Protein AF-A0AAV7FEK0-F1 (afdb_monomer)

Secondary structure (DSSP, 8-state):
---PPPBPTTPEEEETTT--EEEEEEEEEEETTEEEEEE--SSGGGSPTT--TT--EEE-GGG--BTT--TTTSS----TTTTS----------SSHHHHHHHHHHHHHHHHHHHHHHHHHHHHHHHHHHHTT--

pLDDT: mean 70.86, std 13.87, range [40.81, 90.88]

Sequence (135 aa):
MEKHNPLNEGSILWITETRLPLGLVDEIFGFAKNPYYVVRYNSEEEVSSGIHEGTLISFVVDFANHVLNDKNLYQKGYDASGENEEEISNYIEFSDEDKEAKYKRMKQTAMRRKADKKSGNQETEARKRAQAKNE

Organism: Aristolochia fimbriata (NCBI:txid158543)

Radius of gyration: 31.22 Å; Cα contacts (8 Å, |Δi|>4): 108; chains: 1; bounding box: 57×49×79 Å

Structure (mmCIF, N/CA/C/O backbone):
data_AF-A0AAV7FEK0-F1
#
_entry.id   AF-A0AAV7FEK0-F1
#
loop_
_atom_site.group_PDB
_atom_site.id
_atom_site.type_symbol
_atom_site.label_atom_id
_atom_site.label_alt_id
_atom_site.label_comp_id
_atom_site.label_asym_id
_atom_site.label_entity_id
_atom_site.label_seq_id
_atom_site.pdbx_PDB_ins_code
_atom_site.Cartn_x
_atom_site.Cartn_y
_atom_site.Cartn_z
_atom_site.occupancy
_atom_site.B_iso_or_equiv
_atom_site.auth_seq_id
_atom_site.auth_comp_id
_atom_site.auth_asym_id
_atom_site.auth_atom_id
_atom_site.pdbx_PDB_model_num
ATOM 1 N N . MET A 1 1 ? 9.851 -8.672 10.007 1.00 51.91 1 MET A N 1
ATOM 2 C CA . MET A 1 1 ? 9.050 -8.210 8.858 1.00 51.91 1 MET A CA 1
ATOM 3 C C . MET A 1 1 ? 9.201 -9.231 7.757 1.00 51.91 1 MET A C 1
ATOM 5 O O . MET A 1 1 ? 10.300 -9.402 7.238 1.00 51.91 1 MET A O 1
ATOM 9 N N . GLU A 1 2 ? 8.135 -9.976 7.501 1.00 56.75 2 GLU A N 1
ATOM 10 C CA . GLU A 1 2 ? 8.047 -10.856 6.340 1.00 56.75 2 GLU A CA 1
ATOM 11 C C . GLU A 1 2 ? 8.193 -10.007 5.073 1.00 56.75 2 GLU A C 1
ATOM 13 O O . GLU A 1 2 ? 7.642 -8.911 4.992 1.00 56.75 2 GLU A O 1
ATOM 18 N N . LYS A 1 3 ? 9.012 -10.461 4.122 1.00 61.31 3 LYS A N 1
ATOM 19 C CA . LYS A 1 3 ? 9.203 -9.757 2.853 1.00 61.31 3 LYS A CA 1
ATOM 20 C C . LYS A 1 3 ? 8.102 -10.201 1.899 1.00 61.31 3 LYS A C 1
ATOM 22 O O . LYS A 1 3 ? 8.178 -11.315 1.389 1.00 61.31 3 LYS A O 1
ATOM 27 N N . HIS A 1 4 ? 7.116 -9.346 1.645 1.00 67.50 4 HIS A N 1
ATOM 28 C CA . HIS A 1 4 ? 6.152 -9.547 0.566 1.00 67.50 4 HIS A CA 1
ATOM 29 C C . HIS A 1 4 ? 6.466 -8.634 -0.618 1.00 67.50 4 HIS A C 1
ATOM 31 O O . HIS A 1 4 ? 7.045 -7.557 -0.464 1.00 67.50 4 HIS A O 1
ATOM 37 N N . ASN A 1 5 ? 6.099 -9.081 -1.817 1.00 73.31 5 ASN A N 1
ATOM 38 C CA . ASN A 1 5 ? 6.086 -8.199 -2.978 1.00 73.31 5 ASN A CA 1
ATOM 39 C C . ASN A 1 5 ? 5.028 -7.107 -2.765 1.00 73.31 5 ASN A C 1
ATOM 41 O O . ASN A 1 5 ? 3.984 -7.410 -2.179 1.00 73.31 5 ASN A O 1
ATOM 45 N N . PRO A 1 6 ? 5.252 -5.877 -3.261 1.00 74.94 6 PRO A N 1
ATOM 46 C CA . PRO A 1 6 ? 4.260 -4.816 -3.162 1.00 74.94 6 PRO A CA 1
ATOM 47 C C . PRO A 1 6 ? 2.910 -5.296 -3.710 1.00 74.94 6 PRO A C 1
ATOM 49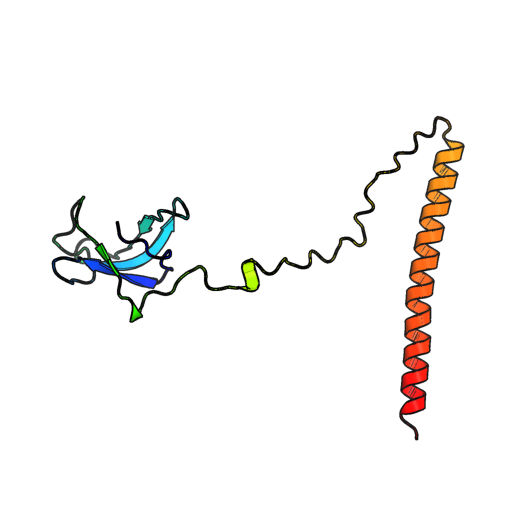 O O . PRO A 1 6 ? 2.841 -5.904 -4.787 1.00 74.94 6 PRO A O 1
ATOM 52 N N . LEU A 1 7 ? 1.859 -5.070 -2.922 1.00 81.38 7 LEU A N 1
ATOM 53 C CA . LEU A 1 7 ? 0.476 -5.325 -3.317 1.00 81.38 7 LEU A CA 1
ATOM 54 C C . LEU A 1 7 ? 0.053 -4.279 -4.345 1.00 81.38 7 LEU A C 1
ATOM 56 O O . LEU A 1 7 ? 0.672 -3.219 -4.427 1.00 81.38 7 LEU A O 1
ATOM 60 N N . ASN A 1 8 ? -0.976 -4.582 -5.128 1.00 80.94 8 ASN A N 1
ATOM 61 C CA . ASN A 1 8 ? -1.587 -3.649 -6.064 1.00 80.94 8 ASN A CA 1
ATOM 62 C C . ASN A 1 8 ? -2.843 -2.975 -5.475 1.00 80.94 8 ASN A C 1
ATOM 64 O O . ASN A 1 8 ? -3.358 -3.365 -4.424 1.00 80.94 8 ASN A O 1
ATOM 68 N N . GLU A 1 9 ? -3.347 -1.976 -6.197 1.00 82.81 9 GLU A N 1
ATOM 69 C CA . GLU A 1 9 ? -4.663 -1.386 -5.944 1.00 82.81 9 GLU A CA 1
ATOM 70 C C . GLU A 1 9 ? -5.760 -2.457 -6.047 1.00 82.81 9 GLU A C 1
ATOM 72 O O . GLU A 1 9 ? -5.728 -3.334 -6.918 1.00 82.81 9 GLU A O 1
ATOM 77 N N . GLY A 1 10 ? -6.729 -2.407 -5.134 1.00 82.25 10 GLY A N 1
ATOM 78 C CA . GLY A 1 10 ? -7.799 -3.401 -5.026 1.00 82.25 10 GLY A CA 1
ATOM 79 C C . GLY A 1 10 ? -7.430 -4.676 -4.258 1.00 82.25 10 GLY A C 1
ATOM 80 O O . GLY A 1 10 ? -8.288 -5.539 -4.084 1.00 82.25 10 GLY A O 1
ATOM 81 N N . SER A 1 11 ? -6.199 -4.806 -3.753 1.00 87.00 11 SER A N 1
ATOM 82 C CA . SER A 1 11 ? -5.867 -5.866 -2.793 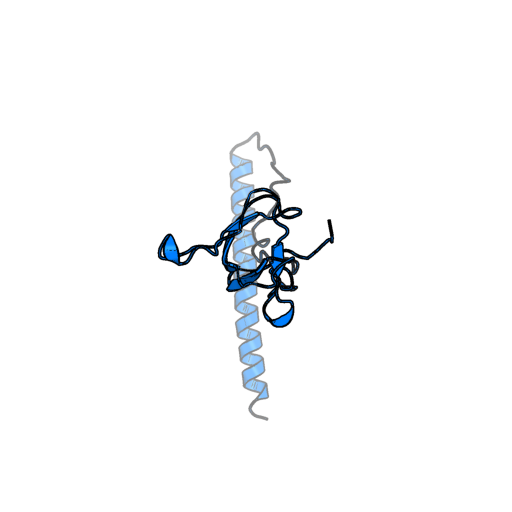1.00 87.00 11 SER A CA 1
ATOM 83 C C . SER A 1 11 ? -6.630 -5.670 -1.478 1.00 87.00 11 SER A C 1
ATOM 85 O O . SER A 1 11 ? -6.786 -4.543 -1.009 1.00 87.00 11 SER A O 1
ATOM 87 N N . ILE A 1 12 ? -7.088 -6.762 -0.862 1.00 88.12 12 ILE A N 1
ATOM 88 C CA . ILE A 1 12 ? -7.814 -6.714 0.416 1.00 88.12 12 ILE A CA 1
ATOM 89 C C . ILE A 1 12 ? -6.834 -6.860 1.581 1.00 88.12 12 ILE A C 1
ATOM 91 O O . ILE A 1 12 ? -6.096 -7.848 1.676 1.00 88.12 12 ILE A O 1
ATOM 95 N N . LEU A 1 13 ? -6.886 -5.897 2.497 1.00 89.19 13 LEU A N 1
ATOM 96 C CA . LEU A 1 13 ? -6.185 -5.920 3.775 1.00 89.19 13 LEU A CA 1
ATOM 97 C C . LEU A 1 13 ? -7.129 -6.367 4.896 1.00 89.19 13 LEU A C 1
ATOM 99 O O . LEU A 1 13 ? -8.329 -6.090 4.866 1.00 89.19 13 LEU A O 1
ATOM 103 N N . TRP A 1 14 ? -6.585 -7.031 5.911 1.00 89.69 14 TRP A N 1
ATOM 104 C CA . TRP A 1 14 ? -7.289 -7.405 7.135 1.00 89.69 14 TRP A CA 1
ATOM 105 C C . TRP A 1 14 ? -6.395 -7.230 8.363 1.00 89.69 14 TRP A C 1
ATOM 107 O O . TRP A 1 14 ? -5.164 -7.246 8.284 1.00 89.69 14 TRP A O 1
ATOM 117 N N . ILE A 1 15 ? -7.016 -7.120 9.530 1.00 89.56 15 ILE A N 1
ATOM 118 C CA . ILE A 1 15 ? -6.323 -7.096 10.820 1.00 89.56 15 ILE A CA 1
ATOM 119 C C . ILE A 1 15 ? -5.837 -8.513 11.137 1.00 89.56 15 ILE A C 1
ATOM 121 O O . ILE A 1 15 ? -6.632 -9.451 11.147 1.00 89.56 15 ILE A O 1
ATOM 125 N N . THR A 1 16 ? -4.544 -8.705 11.399 1.00 88.31 16 THR A N 1
ATOM 126 C CA . THR A 1 16 ? -3.966 -10.049 11.589 1.00 88.31 16 THR A CA 1
ATOM 127 C C . THR A 1 16 ? -4.547 -10.771 12.806 1.00 88.31 16 THR A C 1
ATOM 129 O O . THR A 1 16 ? -4.778 -11.978 12.752 1.00 88.31 16 THR A O 1
ATOM 132 N N . GLU A 1 17 ? -4.804 -10.038 13.890 1.00 86.12 17 GLU A N 1
ATOM 133 C CA . GLU A 1 17 ? -5.269 -10.600 15.163 1.00 86.12 17 GLU A CA 1
ATOM 134 C C . GLU A 1 17 ? -6.726 -11.071 15.106 1.00 86.12 17 GLU A C 1
ATOM 136 O O . GLU A 1 17 ? -7.047 -12.171 15.551 1.00 86.12 17 GLU A O 1
ATOM 141 N N . THR A 1 18 ? -7.610 -10.253 14.533 1.00 85.00 18 THR A N 1
ATOM 142 C CA . THR A 1 18 ? -9.058 -10.508 14.505 1.00 85.00 18 THR A CA 1
ATOM 143 C C . THR A 1 18 ? -9.534 -11.116 13.190 1.00 85.00 18 THR A C 1
ATOM 145 O O . THR A 1 18 ? -10.662 -11.599 13.115 1.00 85.00 18 THR A O 1
ATOM 148 N N . ARG A 1 19 ? -8.687 -11.102 12.149 1.00 84.81 19 ARG A N 1
ATOM 149 C CA . ARG A 1 19 ? -9.028 -11.451 10.759 1.00 84.81 19 ARG A CA 1
ATOM 150 C C . ARG A 1 19 ? -10.215 -10.659 10.208 1.00 84.81 19 ARG A C 1
ATOM 152 O O . ARG A 1 19 ? -10.902 -11.123 9.301 1.00 84.81 19 ARG A O 1
ATOM 159 N N . LEU A 1 20 ? -10.454 -9.466 10.752 1.00 85.94 20 LEU A N 1
ATOM 160 C CA . LEU A 1 20 ? -11.485 -8.566 10.253 1.00 85.94 20 LEU A CA 1
ATOM 161 C C . LEU A 1 20 ? -10.979 -7.831 9.008 1.00 85.94 20 LEU A C 1
ATOM 163 O O . LEU A 1 20 ? -9.855 -7.315 9.039 1.00 85.94 20 LEU A O 1
ATOM 167 N N . PRO A 1 21 ? -11.774 -7.777 7.925 1.00 86.19 21 PRO A N 1
ATOM 168 C CA . PRO A 1 21 ? -11.390 -7.064 6.717 1.00 86.19 21 PRO A CA 1
ATOM 169 C C . PRO A 1 21 ? -11.281 -5.569 7.018 1.00 86.19 21 PRO A C 1
ATOM 171 O O . PRO A 1 21 ? -12.222 -4.953 7.504 1.00 86.19 21 PRO A O 1
ATOM 174 N N . LEU A 1 22 ? -10.114 -5.008 6.720 1.00 88.19 22 LEU A N 1
ATOM 175 C CA . LEU A 1 22 ? -9.843 -3.579 6.798 1.00 88.19 22 LEU A CA 1
ATOM 176 C C . LEU A 1 22 ? -10.495 -2.882 5.603 1.00 88.19 22 LEU A C 1
ATOM 178 O O . LEU A 1 22 ? -11.199 -1.896 5.754 1.00 88.19 22 LEU A O 1
ATOM 182 N N . GLY A 1 23 ? -10.285 -3.436 4.410 1.00 88.56 23 GLY A N 1
ATOM 183 C CA . GLY A 1 23 ? -10.819 -2.887 3.173 1.00 88.56 23 GLY A CA 1
ATOM 184 C C . GLY A 1 23 ? -9.885 -3.110 1.994 1.00 88.56 23 GLY A C 1
ATOM 185 O O . GLY A 1 23 ? -8.929 -3.887 2.068 1.00 88.56 23 GLY A O 1
ATOM 186 N N . LEU A 1 24 ? -10.194 -2.422 0.900 1.00 89.19 24 LEU A N 1
ATOM 187 C CA . LEU A 1 24 ? -9.420 -2.446 -0.336 1.00 89.19 24 LEU A CA 1
ATOM 188 C C . LEU A 1 24 ? -8.343 -1.358 -0.310 1.00 89.19 24 LEU A C 1
ATOM 190 O O . LEU A 1 24 ? -8.578 -0.252 0.174 1.00 89.19 24 LEU A O 1
ATOM 194 N N . VAL A 1 25 ? -7.175 -1.667 -0.869 1.00 90.38 25 VAL A N 1
ATOM 195 C CA . VAL A 1 25 ? -6.125 -0.674 -1.126 1.00 90.38 25 VAL A CA 1
ATOM 196 C C . VAL A 1 25 ? -6.599 0.291 -2.216 1.00 90.38 25 VAL A C 1
ATOM 198 O O . VAL A 1 25 ? -6.862 -0.140 -3.339 1.00 90.38 25 VAL A O 1
ATOM 201 N N . ASP A 1 26 ? -6.685 1.577 -1.877 1.00 90.50 26 ASP A N 1
ATOM 202 C CA . ASP A 1 26 ? -7.048 2.681 -2.779 1.00 90.50 26 ASP A CA 1
ATOM 203 C C . ASP A 1 26 ? -5.802 3.283 -3.446 1.00 90.50 26 ASP A C 1
ATOM 205 O O . ASP A 1 26 ? -5.801 3.508 -4.647 1.00 90.50 26 ASP A O 1
ATOM 209 N N . GLU A 1 27 ? -4.718 3.468 -2.683 1.00 89.25 27 GLU A N 1
ATOM 210 C CA . GLU A 1 27 ? -3.447 4.014 -3.180 1.00 89.25 27 GLU A CA 1
ATOM 211 C C . GLU A 1 27 ? -2.231 3.328 -2.544 1.00 89.25 27 GLU A C 1
ATOM 213 O O . GLU A 1 27 ? -2.266 2.873 -1.395 1.00 89.25 27 GLU A O 1
ATOM 218 N N . ILE A 1 28 ? -1.123 3.291 -3.292 1.00 90.12 28 ILE A N 1
ATOM 219 C CA . ILE A 1 28 ? 0.170 2.752 -2.852 1.00 90.12 28 ILE A CA 1
ATOM 220 C C . ILE A 1 28 ? 1.248 3.805 -3.085 1.00 90.12 28 ILE A C 1
ATOM 222 O O . ILE A 1 28 ? 1.455 4.250 -4.212 1.00 90.12 28 ILE A O 1
ATOM 226 N N . PHE A 1 29 ? 1.980 4.177 -2.039 1.00 88.44 29 PHE A N 1
ATOM 227 C CA . PHE A 1 29 ? 3.003 5.219 -2.129 1.00 88.44 29 PHE A CA 1
ATOM 228 C C . PHE A 1 29 ? 4.237 4.908 -1.275 1.00 88.44 29 PHE A C 1
ATOM 230 O O . PHE A 1 29 ? 4.256 3.974 -0.482 1.00 88.44 29 PHE A O 1
ATOM 237 N N . GLY A 1 30 ? 5.311 5.683 -1.438 1.00 87.38 30 GLY A N 1
ATOM 238 C CA . GLY A 1 30 ? 6.561 5.505 -0.694 1.00 87.38 30 GLY A CA 1
ATOM 239 C C . GLY A 1 30 ? 7.619 4.683 -1.426 1.00 87.38 30 GLY A C 1
ATOM 240 O O . GLY A 1 30 ? 7.637 4.587 -2.652 1.00 87.38 30 GLY A O 1
ATOM 241 N 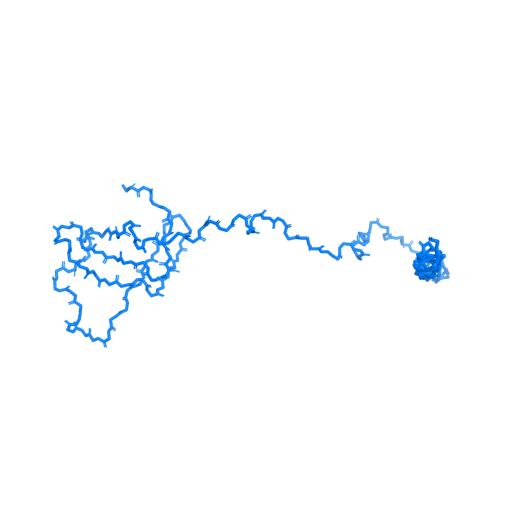N . PHE A 1 31 ? 8.575 4.140 -0.672 1.00 82.94 31 PHE A N 1
ATOM 242 C CA . PHE A 1 31 ? 9.724 3.457 -1.260 1.00 82.94 31 PHE A CA 1
ATOM 243 C C . PHE A 1 31 ? 9.321 2.099 -1.830 1.00 82.94 31 PHE A C 1
ATOM 245 O O . PHE A 1 31 ? 8.676 1.311 -1.151 1.00 82.94 31 PHE A O 1
ATOM 252 N N . ALA A 1 32 ? 9.833 1.751 -3.012 1.00 76.88 32 ALA A N 1
ATOM 253 C CA . ALA A 1 32 ? 9.537 0.469 -3.664 1.00 76.88 32 ALA A CA 1
ATOM 254 C C . ALA A 1 32 ? 9.826 -0.773 -2.791 1.00 76.88 32 ALA A C 1
ATOM 256 O O . ALA A 1 32 ? 9.226 -1.823 -2.992 1.00 76.88 32 ALA A O 1
ATOM 257 N N . LYS A 1 33 ? 10.749 -0.664 -1.822 1.00 77.94 33 LYS A N 1
ATOM 258 C CA . LYS A 1 33 ? 11.060 -1.742 -0.866 1.00 77.94 33 LYS A CA 1
ATOM 259 C C . LYS A 1 33 ? 10.094 -1.805 0.320 1.00 77.94 33 LYS A C 1
ATOM 261 O O . LYS A 1 33 ? 9.886 -2.891 0.843 1.00 77.94 33 LYS A O 1
ATOM 266 N N . ASN A 1 34 ? 9.556 -0.658 0.736 1.00 82.69 34 ASN A N 1
ATOM 267 C CA . ASN A 1 34 ? 8.681 -0.487 1.895 1.00 82.69 34 ASN A CA 1
ATOM 268 C C . ASN A 1 34 ? 7.508 0.426 1.490 1.00 82.69 34 ASN A C 1
ATOM 270 O O . ASN A 1 34 ? 7.516 1.612 1.837 1.00 82.69 34 ASN A O 1
ATOM 274 N N . PRO A 1 35 ? 6.560 -0.087 0.692 1.00 87.69 35 PRO A N 1
ATOM 275 C CA . PRO A 1 35 ? 5.392 0.680 0.287 1.00 87.69 35 PRO A CA 1
ATOM 276 C C . PRO A 1 35 ? 4.468 0.936 1.483 1.00 87.69 35 PRO A C 1
ATOM 278 O O . PRO A 1 35 ? 4.324 0.097 2.375 1.00 87.69 35 PRO A O 1
ATOM 281 N N . TYR A 1 36 ? 3.816 2.088 1.454 1.00 89.06 36 TYR A N 1
ATOM 282 C CA . TYR A 1 36 ? 2.675 2.448 2.280 1.00 89.06 36 TYR A CA 1
ATOM 283 C C . TYR A 1 36 ? 1.396 2.221 1.480 1.00 89.06 36 TYR A C 1
ATOM 285 O O . TYR A 1 36 ? 1.354 2.486 0.279 1.00 89.06 36 TYR A O 1
ATOM 293 N N . TYR A 1 37 ? 0.361 1.742 2.163 1.00 90.50 37 TYR A N 1
ATOM 294 C CA . TYR A 1 37 ? -0.939 1.436 1.579 1.00 90.50 37 TYR A CA 1
ATOM 295 C C . TYR A 1 37 ? -1.996 2.338 2.207 1.00 90.50 37 TYR A C 1
ATOM 297 O O . TYR A 1 37 ? -2.038 2.475 3.431 1.00 90.50 37 TYR A O 1
ATOM 305 N N . VAL A 1 38 ? -2.849 2.932 1.378 1.00 90.88 38 VAL A N 1
ATOM 306 C CA . VAL A 1 38 ? -4.009 3.720 1.802 1.00 90.88 38 VAL A CA 1
ATOM 307 C C . VAL A 1 38 ? -5.261 2.880 1.619 1.00 90.88 38 VAL A C 1
ATOM 309 O O . VAL A 1 38 ? -5.457 2.275 0.568 1.00 90.88 38 VAL A O 1
ATOM 312 N N . VAL A 1 39 ? -6.123 2.875 2.632 1.00 90.69 39 VAL A N 1
ATOM 313 C CA . VAL A 1 39 ? -7.482 2.333 2.549 1.00 90.69 39 VAL A CA 1
ATOM 314 C C . VAL A 1 39 ? -8.442 3.498 2.725 1.00 90.69 39 VAL A C 1
ATOM 316 O O . VAL A 1 39 ? -8.321 4.257 3.689 1.00 90.69 39 VAL A O 1
ATOM 319 N N . ARG A 1 40 ? -9.376 3.651 1.786 1.00 90.12 40 ARG A N 1
ATOM 320 C CA . ARG A 1 40 ? -10.378 4.715 1.806 1.00 90.12 40 ARG A CA 1
ATOM 321 C C . ARG A 1 40 ? -11.729 4.159 2.237 1.00 90.12 40 ARG A C 1
ATOM 323 O O . ARG A 1 40 ? -12.168 3.130 1.732 1.00 90.12 40 ARG A O 1
ATOM 330 N N . TYR A 1 41 ? -12.379 4.884 3.138 1.00 89.31 41 TYR A N 1
ATOM 331 C CA . TYR A 1 41 ? -13.728 4.609 3.625 1.00 89.31 41 TYR A CA 1
ATOM 332 C C . TYR A 1 41 ? -14.670 5.718 3.163 1.00 89.31 41 TYR A C 1
ATOM 334 O O . TYR A 1 41 ? -14.226 6.850 2.940 1.00 89.31 41 TYR A O 1
ATOM 342 N N . ASN A 1 42 ? -15.959 5.412 3.020 1.00 88.62 42 ASN A N 1
ATOM 343 C CA . ASN A 1 42 ? -16.951 6.421 2.646 1.00 88.62 42 ASN A CA 1
ATOM 344 C C . ASN A 1 42 ? -17.390 7.257 3.851 1.00 88.62 42 ASN A C 1
ATOM 346 O O . ASN A 1 42 ? -17.736 8.428 3.693 1.00 88.62 42 ASN A O 1
ATOM 350 N N . SER A 1 43 ? -17.371 6.663 5.046 1.00 87.38 43 SER A N 1
ATOM 351 C CA . SER A 1 43 ? -17.726 7.323 6.298 1.00 87.38 43 SER A CA 1
ATOM 352 C C . SER A 1 43 ? -16.899 6.801 7.474 1.00 87.38 43 SER A C 1
ATOM 354 O O . SER A 1 43 ? -16.246 5.761 7.388 1.00 87.38 43 SER A O 1
ATOM 356 N N . GLU A 1 44 ? -16.913 7.536 8.587 1.00 82.88 44 GLU A N 1
ATOM 357 C CA . GLU A 1 44 ? -16.183 7.155 9.801 1.00 82.88 44 GLU A CA 1
ATOM 358 C C . GLU A 1 44 ? -16.775 5.895 10.456 1.00 82.88 44 GLU A C 1
ATOM 360 O O . GLU A 1 44 ? -16.044 5.132 11.080 1.00 82.88 44 GLU A O 1
ATOM 365 N N . GLU A 1 45 ? -18.070 5.613 10.260 1.00 81.38 45 GLU A N 1
ATOM 366 C CA . GLU A 1 45 ? -18.704 4.406 10.810 1.00 81.38 45 GLU A CA 1
ATOM 367 C C . GLU A 1 45 ? -18.243 3.109 10.122 1.00 81.38 45 GLU A C 1
ATOM 369 O O . GLU A 1 45 ? -18.357 2.033 10.707 1.00 81.38 45 GLU A O 1
ATOM 374 N N . GLU A 1 46 ? -17.723 3.194 8.892 1.00 80.62 46 GLU A N 1
ATOM 375 C CA . GLU A 1 46 ? -17.152 2.049 8.168 1.00 80.62 46 GLU A CA 1
ATOM 376 C C . GLU A 1 46 ? -15.738 1.695 8.651 1.00 80.62 46 GLU A C 1
ATOM 378 O O . GLU A 1 46 ? -15.239 0.600 8.371 1.00 80.62 46 GLU A O 1
ATOM 383 N N . VAL A 1 47 ? -15.082 2.601 9.383 1.00 79.94 47 VAL A N 1
ATOM 384 C CA . VAL A 1 47 ? -13.752 2.351 9.933 1.00 79.94 47 VAL A CA 1
ATOM 385 C C . VAL A 1 47 ? -13.872 1.273 11.004 1.00 79.94 47 VAL A C 1
ATOM 387 O O . VAL A 1 47 ? -14.519 1.452 12.036 1.00 79.94 47 VAL A O 1
ATOM 390 N N . SER A 1 48 ? -13.227 0.130 10.768 1.00 72.31 48 SER A N 1
ATOM 391 C CA . SER A 1 48 ? -13.279 -0.991 11.707 1.00 72.31 48 SER A CA 1
ATOM 392 C C . SER A 1 48 ? -12.755 -0.581 13.089 1.00 72.31 48 SER A C 1
ATOM 394 O O . SER A 1 48 ? -11.604 -0.174 13.253 1.00 72.31 48 SER A O 1
ATOM 396 N N . SER A 1 49 ? -13.594 -0.727 14.116 1.00 71.25 49 SER A N 1
ATOM 397 C CA . SER A 1 49 ? -13.214 -0.477 15.506 1.00 71.25 49 SER A CA 1
ATOM 398 C C . SER A 1 49 ? -12.091 -1.433 15.931 1.00 71.25 49 SER A C 1
ATOM 400 O O . SER A 1 49 ? -12.273 -2.650 15.871 1.00 71.25 49 SER A O 1
ATOM 402 N N . GLY A 1 50 ? -10.949 -0.899 16.374 1.00 71.19 50 GLY A N 1
ATOM 403 C CA . GLY A 1 50 ? -9.802 -1.692 16.849 1.00 71.19 50 GLY A CA 1
ATOM 404 C C . GLY A 1 50 ? -8.519 -1.552 16.027 1.00 71.19 50 GLY A C 1
ATOM 405 O O . GLY A 1 50 ? -7.546 -2.253 16.299 1.00 71.19 50 GLY A O 1
ATOM 406 N N . ILE A 1 51 ? -8.490 -0.651 15.043 1.00 80.81 51 ILE A N 1
ATOM 407 C CA . ILE A 1 51 ? -7.250 -0.268 14.361 1.00 80.81 51 ILE A CA 1
ATOM 408 C C . ILE A 1 51 ? -6.607 0.875 15.133 1.00 80.81 51 ILE A C 1
ATOM 410 O O . ILE A 1 51 ? -7.189 1.950 15.280 1.00 80.81 51 ILE A O 1
ATOM 414 N N . HIS A 1 52 ? -5.384 0.647 15.591 1.00 83.38 52 HIS A N 1
ATOM 415 C CA . HIS A 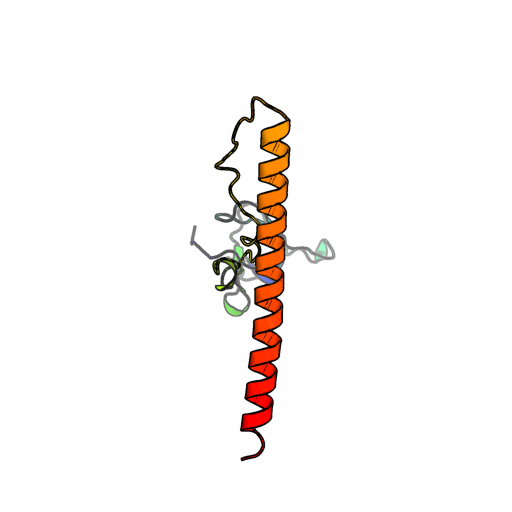1 52 ? -4.561 1.659 16.232 1.00 83.38 52 HIS A CA 1
ATOM 416 C C . HIS A 1 52 ? -3.152 1.627 15.643 1.00 83.38 52 HIS A C 1
ATOM 418 O O . HIS A 1 52 ? -2.763 0.699 14.929 1.00 83.38 52 HIS A O 1
ATOM 424 N N . GLU A 1 53 ? -2.370 2.664 15.929 1.00 85.19 53 GLU A N 1
ATOM 425 C CA . GLU A 1 53 ? -0.962 2.665 15.554 1.00 85.19 53 GLU A CA 1
ATOM 426 C C . GLU A 1 53 ? -0.255 1.458 16.196 1.00 85.19 53 GLU A C 1
ATOM 428 O O . GLU A 1 53 ? -0.355 1.229 17.400 1.00 85.19 53 GLU A O 1
ATOM 433 N N . GLY A 1 54 ? 0.422 0.656 15.373 1.00 85.44 54 GLY A N 1
ATOM 434 C CA . GLY A 1 54 ? 1.087 -0.576 15.806 1.00 85.44 54 GLY A CA 1
ATOM 435 C C . GLY A 1 54 ? 0.279 -1.863 15.612 1.00 85.44 54 GLY A C 1
ATOM 436 O O . GLY A 1 54 ? 0.843 -2.943 15.790 1.00 85.44 54 GLY A O 1
ATOM 437 N N . THR A 1 55 ? -0.990 -1.791 15.194 1.00 87.12 55 THR A N 1
ATOM 438 C CA . THR A 1 55 ? -1.759 -2.986 14.817 1.00 87.12 55 THR A CA 1
ATOM 439 C C . THR A 1 55 ? -1.119 -3.684 13.614 1.00 87.12 55 THR A C 1
ATOM 441 O O . THR A 1 55 ? -0.782 -3.055 12.608 1.00 87.12 55 THR A O 1
ATOM 444 N N . LEU A 1 56 ? -0.969 -5.007 13.701 1.00 89.56 56 LEU A N 1
ATOM 445 C CA . LEU A 1 56 ? -0.461 -5.815 12.597 1.00 89.56 56 LEU A CA 1
ATOM 446 C C . LEU A 1 56 ? -1.548 -6.029 11.542 1.00 89.56 56 LEU A C 1
ATOM 448 O O . LEU A 1 56 ? -2.663 -6.462 11.845 1.00 89.56 56 LEU A O 1
ATOM 452 N N . ILE A 1 57 ? -1.186 -5.737 10.295 1.00 89.56 57 ILE A N 1
ATOM 453 C CA . ILE A 1 57 ? -2.046 -5.880 9.124 1.00 89.56 57 ILE A CA 1
ATOM 454 C C . ILE A 1 57 ? -1.483 -6.985 8.232 1.00 89.56 57 ILE A C 1
ATOM 456 O O . ILE A 1 57 ? -0.271 -7.134 8.061 1.00 89.56 57 ILE A O 1
ATOM 460 N N . SER A 1 58 ? -2.377 -7.773 7.653 1.00 88.44 58 SER A N 1
ATOM 461 C CA . SER A 1 58 ? -2.068 -8.824 6.689 1.00 88.44 58 SER A CA 1
ATOM 462 C C . SER A 1 58 ? -2.996 -8.705 5.483 1.00 88.44 58 SER A C 1
ATOM 464 O O . SER A 1 58 ? -3.935 -7.913 5.489 1.00 88.44 58 SER A O 1
ATOM 466 N N . PHE A 1 59 ? -2.710 -9.454 4.425 1.00 87.50 59 PHE A N 1
ATOM 467 C CA . PHE A 1 59 ? -3.456 -9.391 3.172 1.00 87.50 59 PHE A CA 1
ATOM 468 C C . PHE A 1 59 ? -3.987 -10.767 2.779 1.00 87.50 59 PHE A C 1
ATOM 470 O O . PHE A 1 59 ? -3.416 -11.794 3.158 1.00 87.50 59 PHE A O 1
ATOM 477 N N . VAL A 1 60 ? -5.063 -10.784 1.992 1.00 81.75 60 VAL A N 1
ATOM 478 C CA . VAL A 1 60 ? -5.583 -12.029 1.420 1.00 81.75 60 VAL A CA 1
ATOM 479 C C . VAL A 1 60 ? -4.703 -12.432 0.242 1.00 81.75 60 VAL A C 1
ATOM 481 O O . VAL A 1 60 ? -4.630 -11.697 -0.738 1.00 81.75 60 VAL A O 1
ATOM 484 N N . VAL A 1 61 ? -4.072 -13.606 0.298 1.00 76.56 61 VAL A N 1
ATOM 485 C CA . VAL A 1 61 ? -3.238 -14.107 -0.812 1.00 76.56 61 VAL A CA 1
ATOM 486 C C . VAL A 1 61 ? -4.060 -14.267 -2.095 1.00 76.56 61 VAL A C 1
ATOM 488 O O . VAL A 1 61 ? -3.589 -13.901 -3.165 1.00 76.56 61 VAL A O 1
ATOM 491 N N . ASP A 1 62 ? -5.310 -14.725 -1.987 1.00 72.44 62 ASP A N 1
ATOM 492 C CA . ASP A 1 62 ? -6.195 -14.942 -3.142 1.00 72.44 62 ASP A CA 1
ATOM 493 C C . ASP A 1 62 ? -6.612 -13.646 -3.860 1.00 72.44 62 ASP A C 1
ATOM 495 O O . ASP A 1 62 ? -6.941 -13.680 -5.044 1.00 72.44 62 ASP A O 1
ATOM 499 N N . PHE A 1 63 ? -6.582 -12.502 -3.166 1.00 67.44 63 PHE A N 1
ATOM 500 C CA . PHE A 1 63 ? -6.898 -11.185 -3.740 1.00 67.44 63 PHE A CA 1
ATOM 501 C C . PHE A 1 63 ? -5.669 -10.273 -3.850 1.00 67.44 63 PHE A C 1
ATOM 503 O O . PHE A 1 63 ? -5.804 -9.102 -4.201 1.00 67.44 63 PHE A O 1
ATOM 510 N N . ALA A 1 64 ? -4.473 -10.786 -3.561 1.00 67.06 64 ALA A N 1
ATOM 511 C CA . ALA A 1 64 ? -3.232 -10.044 -3.702 1.00 67.06 64 ALA A CA 1
ATOM 512 C C . ALA A 1 64 ? -2.729 -10.152 -5.139 1.00 67.06 64 ALA A C 1
ATOM 514 O O . ALA A 1 64 ? -2.062 -11.112 -5.525 1.00 67.06 64 ALA A O 1
ATOM 515 N N . ASN A 1 65 ? -3.027 -9.138 -5.942 1.00 65.38 65 ASN A N 1
ATOM 516 C CA . ASN A 1 65 ? -2.381 -8.973 -7.234 1.00 65.38 65 ASN A CA 1
ATOM 517 C C . ASN A 1 65 ? -1.059 -8.217 -7.017 1.00 65.38 65 ASN A C 1
ATOM 519 O O . ASN A 1 65 ? -0.992 -7.234 -6.281 1.00 65.38 65 ASN A O 1
ATOM 523 N N . HIS A 1 66 ? 0.025 -8.686 -7.631 1.00 65.75 66 HIS A N 1
ATOM 524 C CA . HIS A 1 66 ? 1.354 -8.092 -7.468 1.00 65.75 66 HIS A CA 1
ATOM 525 C C . HIS A 1 66 ? 1.713 -7.210 -8.662 1.00 65.75 66 HIS A C 1
ATOM 527 O O . HIS A 1 66 ? 1.625 -7.641 -9.810 1.00 65.75 66 HIS A O 1
ATOM 533 N N . VAL A 1 67 ? 2.196 -5.999 -8.379 1.00 59.34 67 VAL A N 1
ATOM 534 C CA . VAL A 1 67 ? 2.494 -4.947 -9.373 1.00 59.34 67 VAL A CA 1
ATOM 535 C C . VAL A 1 67 ? 3.608 -5.338 -10.364 1.00 59.34 67 VAL A C 1
ATOM 537 O O . VAL A 1 67 ? 3.707 -4.783 -11.451 1.00 59.34 67 VAL A O 1
ATOM 540 N N . LEU A 1 68 ? 4.459 -6.305 -10.020 1.00 55.72 68 LEU A N 1
ATOM 541 C CA . LEU A 1 68 ? 5.755 -6.526 -10.677 1.00 55.72 68 LEU A CA 1
ATOM 542 C C . LEU A 1 68 ? 5.855 -7.807 -11.519 1.00 55.72 68 LEU A C 1
ATOM 544 O O . LEU A 1 68 ? 6.948 -8.350 -11.664 1.00 55.72 68 LEU A O 1
ATOM 548 N N . ASN A 1 69 ? 4.752 -8.303 -12.088 1.00 54.00 69 ASN A N 1
ATOM 549 C CA . ASN A 1 69 ? 4.817 -9.477 -12.974 1.00 54.00 69 ASN A CA 1
ATOM 550 C C . ASN A 1 69 ? 4.797 -9.159 -14.477 1.00 54.00 69 ASN A C 1
ATOM 552 O O . ASN A 1 69 ? 4.825 -10.081 -15.295 1.00 54.00 69 ASN A O 1
ATOM 556 N N . ASP A 1 70 ? 4.834 -7.881 -14.864 1.00 55.88 70 ASP A N 1
ATOM 557 C CA . ASP A 1 70 ? 5.025 -7.508 -16.263 1.00 55.88 70 ASP A CA 1
ATOM 558 C C . ASP A 1 70 ? 6.499 -7.622 -16.657 1.00 55.88 70 ASP A C 1
ATOM 560 O O . ASP A 1 70 ? 7.286 -6.676 -16.593 1.00 55.88 70 ASP A O 1
ATOM 564 N N . LYS A 1 71 ? 6.868 -8.807 -17.155 1.00 57.78 71 LYS A N 1
ATOM 565 C CA . LYS A 1 71 ? 8.161 -9.067 -17.818 1.00 57.78 71 LYS A CA 1
ATOM 566 C C . LYS A 1 71 ? 8.450 -8.084 -18.967 1.00 57.78 71 LYS A C 1
ATOM 568 O O . LYS A 1 71 ? 9.603 -7.937 -19.361 1.00 57.78 71 LYS A O 1
ATOM 573 N N . ASN A 1 72 ? 7.419 -7.401 -19.469 1.00 59.09 72 ASN A N 1
ATOM 574 C CA . ASN A 1 72 ? 7.500 -6.388 -20.517 1.00 59.09 72 ASN A CA 1
ATOM 575 C C . ASN A 1 72 ? 8.111 -5.054 -20.045 1.00 59.09 72 ASN A C 1
ATOM 577 O O . ASN A 1 72 ? 8.658 -4.337 -20.871 1.00 59.09 72 ASN A O 1
ATOM 581 N N . LEU A 1 73 ? 8.088 -4.719 -18.746 1.00 57.09 73 LEU A N 1
ATOM 582 C CA . LEU A 1 73 ? 8.715 -3.482 -18.234 1.00 57.09 73 LEU A CA 1
ATOM 583 C C . LEU A 1 73 ? 10.250 -3.541 -18.279 1.00 57.09 73 LEU A C 1
ATOM 585 O O . LEU A 1 73 ? 10.915 -2.524 -18.454 1.00 57.09 73 LEU A O 1
ATOM 589 N N . TYR A 1 74 ? 10.812 -4.745 -18.146 1.00 56.47 74 TYR A N 1
ATOM 590 C CA . TYR A 1 74 ? 12.244 -5.008 -18.326 1.00 56.47 74 TYR A CA 1
ATOM 591 C C . TYR A 1 74 ? 12.600 -5.371 -19.766 1.00 56.47 74 TYR A C 1
ATOM 593 O O . TYR A 1 74 ? 13.783 -5.484 -20.103 1.00 56.47 74 TYR A O 1
ATOM 601 N N . GLN A 1 75 ? 11.597 -5.576 -20.622 1.00 56.25 75 GLN A N 1
ATOM 602 C CA . GLN A 1 75 ? 11.836 -5.695 -22.043 1.00 56.25 75 GLN A CA 1
ATOM 603 C C . GLN A 1 75 ? 12.226 -4.306 -22.515 1.00 56.25 75 GLN A C 1
ATOM 605 O O . GLN A 1 75 ? 11.390 -3.416 -22.624 1.00 56.25 75 GLN A O 1
ATOM 610 N N . LYS A 1 76 ? 13.533 -4.129 -22.716 1.00 58.34 76 LYS A N 1
ATOM 611 C CA . LYS A 1 76 ? 14.144 -2.936 -23.288 1.00 58.34 76 LYS A CA 1
ATOM 612 C C . LYS A 1 76 ? 13.262 -2.478 -24.445 1.00 58.34 76 LYS A C 1
ATOM 614 O O . LYS A 1 76 ? 13.220 -3.145 -25.481 1.00 58.34 76 LYS A O 1
ATOM 619 N N . GLY A 1 77 ? 12.495 -1.412 -24.208 1.00 54.81 77 GLY A N 1
ATOM 620 C CA . GLY A 1 77 ? 11.723 -0.768 -25.249 1.00 54.81 77 GLY A CA 1
ATOM 621 C C . GLY A 1 77 ? 12.697 -0.522 -26.381 1.00 54.81 77 GLY A C 1
ATOM 622 O O . GLY A 1 77 ? 13.787 -0.000 -26.155 1.00 54.81 77 GLY A O 1
ATOM 623 N N . TYR A 1 78 ? 12.352 -1.014 -27.562 1.00 56.69 78 TYR A N 1
ATOM 624 C CA . TYR A 1 78 ? 13.047 -0.621 -28.767 1.00 56.69 78 TYR A CA 1
ATOM 625 C C . TYR A 1 78 ? 12.718 0.867 -28.920 1.00 56.69 78 TYR A C 1
ATOM 627 O O . TYR A 1 78 ? 11.669 1.223 -29.456 1.00 56.69 78 TYR A O 1
ATOM 635 N N . ASP A 1 79 ? 13.558 1.733 -28.353 1.00 50.59 79 ASP A N 1
ATOM 636 C CA . ASP A 1 79 ? 13.668 3.147 -28.684 1.00 50.59 79 ASP A CA 1
ATOM 637 C C . ASP A 1 79 ? 14.172 3.219 -30.128 1.00 50.59 79 ASP A C 1
ATOM 639 O O . ASP A 1 79 ? 15.319 3.502 -30.461 1.00 50.59 79 ASP A O 1
ATOM 643 N N . ALA A 1 80 ? 13.250 2.852 -31.013 1.00 49.00 80 ALA A N 1
ATOM 644 C CA . ALA A 1 80 ? 13.383 2.613 -32.436 1.00 49.00 80 ALA A CA 1
ATOM 645 C C . ALA A 1 80 ? 13.620 3.896 -33.238 1.00 49.00 80 ALA A C 1
ATOM 647 O O . ALA A 1 80 ? 13.074 4.063 -34.326 1.00 49.00 80 ALA A O 1
ATOM 648 N N . SER A 1 81 ? 14.409 4.826 -32.718 1.00 54.59 81 SER A N 1
ATOM 649 C CA . SER A 1 81 ? 14.854 5.995 -33.464 1.00 54.59 81 SER A CA 1
ATOM 650 C C . SER A 1 81 ? 16.302 6.359 -33.155 1.00 54.59 81 SER A C 1
ATOM 652 O O . SER A 1 81 ? 16.681 7.518 -33.250 1.00 54.59 81 SER A O 1
ATOM 654 N N . GLY A 1 82 ? 17.151 5.357 -32.916 1.00 50.84 82 GLY A N 1
ATOM 655 C CA . GLY A 1 82 ? 18.596 5.473 -33.140 1.00 50.84 82 GLY A CA 1
ATOM 656 C C . GLY A 1 82 ? 18.981 5.663 -34.622 1.00 50.84 82 GLY A C 1
ATOM 657 O O . GLY A 1 82 ? 20.161 5.696 -34.945 1.00 50.84 82 GLY A O 1
ATOM 658 N N . GLU A 1 83 ? 18.025 5.803 -35.557 1.00 51.66 83 GLU A N 1
ATOM 659 C CA . GLU A 1 83 ? 18.325 6.190 -36.951 1.00 51.66 83 GLU A CA 1
ATOM 660 C C . GLU A 1 83 ? 18.770 7.662 -37.080 1.00 51.66 83 GLU A C 1
ATOM 662 O O . GLU A 1 83 ? 19.236 8.052 -38.150 1.00 51.66 83 GLU A O 1
ATOM 667 N N . ASN A 1 84 ? 18.677 8.465 -36.011 1.00 51.69 84 ASN A N 1
ATOM 668 C CA . ASN A 1 84 ? 19.175 9.845 -35.986 1.00 51.69 84 ASN A CA 1
ATOM 669 C C . ASN A 1 84 ? 20.093 10.162 -34.793 1.00 51.69 84 ASN A C 1
ATOM 671 O O . ASN A 1 84 ? 20.439 11.324 -34.591 1.00 51.69 84 ASN A O 1
ATOM 675 N N . GLU A 1 85 ? 20.538 9.154 -34.040 1.00 48.88 85 GLU A N 1
ATOM 676 C CA . GLU A 1 85 ? 21.689 9.298 -33.143 1.00 48.88 85 GLU A CA 1
ATOM 677 C C . GLU A 1 85 ? 22.972 9.099 -33.955 1.00 48.88 85 GLU A C 1
ATOM 679 O O . GLU A 1 85 ? 23.756 8.175 -33.753 1.00 48.88 85 GLU A O 1
ATOM 684 N N . GLU A 1 86 ? 23.195 9.992 -34.922 1.00 49.00 86 GLU A N 1
ATOM 685 C CA . GLU A 1 86 ? 24.568 10.309 -35.292 1.00 49.00 86 GLU A CA 1
ATOM 686 C C . GLU A 1 86 ? 25.127 11.093 -34.107 1.00 49.00 86 GLU A C 1
ATOM 688 O O . GLU A 1 86 ? 24.975 12.312 -34.005 1.00 49.00 86 GLU A O 1
ATOM 693 N N . GLU A 1 87 ? 25.721 10.353 -33.175 1.00 49.03 87 GLU A N 1
ATOM 694 C CA . GLU A 1 87 ? 26.724 10.859 -32.257 1.00 49.03 87 GLU A CA 1
ATOM 695 C C . GLU A 1 87 ? 27.561 11.892 -33.025 1.00 49.03 87 GLU A C 1
ATOM 697 O O . GLU A 1 87 ? 28.202 11.584 -34.036 1.00 49.03 87 GLU A O 1
ATOM 702 N N . ILE A 1 88 ? 27.485 13.158 -32.605 1.00 51.44 88 ILE A N 1
ATOM 703 C CA . ILE A 1 88 ? 28.265 14.267 -33.163 1.00 51.44 88 ILE A CA 1
ATOM 704 C C . ILE A 1 88 ? 29.717 14.077 -32.683 1.00 51.44 88 ILE A C 1
ATOM 706 O O . ILE A 1 88 ? 30.304 14.941 -32.045 1.00 51.44 88 ILE A O 1
ATOM 710 N N . SER A 1 89 ? 30.311 12.909 -32.948 1.00 51.81 89 SER A N 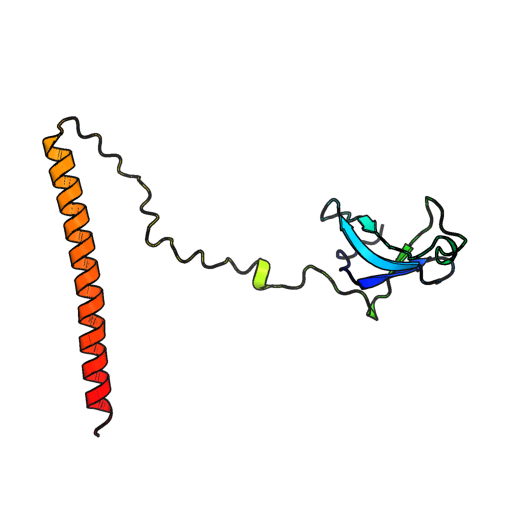1
ATOM 711 C CA . SER A 1 89 ? 31.695 12.586 -32.600 1.00 51.81 89 SER A CA 1
ATOM 712 C C . SER A 1 89 ? 32.681 13.323 -33.506 1.00 51.81 89 SER A C 1
ATOM 714 O O . SER A 1 89 ? 33.865 13.398 -33.205 1.00 51.81 89 SER A O 1
ATOM 716 N N . ASN A 1 90 ? 32.197 13.880 -34.619 1.00 52.88 90 ASN A N 1
ATOM 717 C CA . ASN A 1 90 ? 32.995 14.629 -35.577 1.00 52.88 90 ASN A CA 1
ATOM 718 C C . ASN A 1 90 ? 32.512 16.080 -35.629 1.00 52.88 90 ASN A C 1
ATOM 720 O O . ASN A 1 90 ? 32.012 16.544 -36.658 1.00 52.88 90 ASN A O 1
ATOM 724 N N . TYR A 1 91 ? 32.660 16.806 -34.518 1.00 51.56 91 TYR A N 1
ATOM 725 C CA . TYR A 1 91 ? 32.713 18.264 -34.572 1.00 51.56 91 TYR A CA 1
ATOM 726 C C . TYR A 1 91 ? 34.014 18.647 -35.289 1.00 51.56 91 TYR A C 1
ATOM 728 O O . TYR A 1 91 ? 35.065 18.830 -34.684 1.00 51.56 91 TYR A O 1
ATOM 736 N N . ILE A 1 92 ? 33.978 18.639 -36.621 1.00 61.56 92 ILE A N 1
ATOM 737 C CA . ILE A 1 92 ? 35.085 19.131 -37.433 1.00 61.56 92 ILE A CA 1
ATOM 738 C C . ILE A 1 92 ? 35.022 20.653 -37.330 1.00 61.56 92 ILE A C 1
ATOM 740 O O . ILE A 1 92 ? 34.135 21.274 -37.914 1.00 61.56 92 ILE A O 1
ATOM 744 N N . GLU A 1 93 ? 35.933 21.249 -36.563 1.00 55.97 93 GLU A N 1
ATOM 745 C CA . GLU A 1 93 ? 36.097 22.701 -36.516 1.00 55.97 93 GLU A CA 1
ATOM 746 C C . GLU A 1 93 ? 36.628 23.186 -37.867 1.00 55.97 93 GLU A C 1
ATOM 748 O O . GLU A 1 93 ? 37.810 23.066 -38.200 1.00 55.97 93 GLU A O 1
ATOM 753 N N . PHE A 1 94 ? 35.728 23.710 -38.693 1.00 61.75 94 PHE A N 1
ATOM 754 C CA . PHE A 1 94 ? 36.103 24.385 -39.921 1.00 61.75 94 PHE A CA 1
ATOM 755 C C . PHE A 1 94 ? 36.530 25.811 -39.570 1.00 61.75 94 PHE A C 1
ATOM 757 O O . PHE A 1 94 ? 35.705 26.652 -39.243 1.00 61.75 94 PHE A O 1
ATOM 764 N N . SER A 1 95 ? 37.826 26.104 -39.677 1.00 69.25 95 SER A N 1
ATOM 765 C CA . SER A 1 95 ? 38.344 27.478 -39.548 1.00 69.25 95 SER A CA 1
ATOM 766 C C . SER A 1 95 ? 37.974 28.381 -40.740 1.00 69.25 95 SER A C 1
ATOM 768 O O . SER A 1 95 ? 38.350 29.549 -40.763 1.00 69.25 95 SER A O 1
ATOM 770 N N . ASP A 1 96 ? 37.310 27.821 -41.754 1.00 67.81 96 ASP A N 1
ATOM 771 C CA . ASP A 1 96 ? 37.054 28.414 -43.064 1.00 67.81 96 ASP A CA 1
ATOM 772 C C . ASP A 1 96 ? 35.619 28.069 -43.502 1.00 67.81 96 ASP A C 1
ATOM 774 O O . ASP A 1 96 ? 35.277 26.889 -43.663 1.00 67.81 96 ASP A O 1
ATOM 778 N N . GLU A 1 97 ? 34.785 29.096 -43.673 1.00 64.56 97 GLU A N 1
ATOM 779 C CA . GLU A 1 97 ? 33.335 29.001 -43.912 1.00 64.56 97 GLU A CA 1
ATOM 780 C C . GLU A 1 97 ? 33.002 28.209 -45.200 1.00 64.56 97 GLU A C 1
ATOM 782 O O . GLU A 1 97 ? 32.000 27.488 -45.277 1.00 64.56 97 GLU A O 1
ATOM 787 N N . ASP A 1 98 ? 33.908 28.213 -46.186 1.00 72.06 98 ASP A N 1
ATOM 788 C CA . ASP A 1 98 ? 33.742 27.498 -47.458 1.00 72.06 98 ASP A CA 1
ATOM 789 C C . ASP A 1 98 ? 33.804 25.967 -47.317 1.00 72.06 98 ASP A C 1
ATOM 791 O O . ASP A 1 98 ? 33.186 25.218 -48.092 1.00 72.06 98 ASP A O 1
ATOM 795 N N . LYS A 1 99 ? 34.560 25.460 -46.338 1.00 74.06 99 LYS A N 1
ATOM 796 C CA . LYS A 1 99 ? 34.720 24.013 -46.121 1.00 74.06 99 LYS A CA 1
ATOM 797 C C . LYS A 1 99 ? 33.504 23.419 -45.422 1.00 74.06 99 LYS A C 1
ATOM 799 O O . LYS A 1 99 ? 33.070 22.320 -45.781 1.00 74.06 99 LYS A O 1
ATOM 804 N N . GLU A 1 100 ? 32.907 24.175 -44.506 1.00 71.25 100 GLU A N 1
ATOM 805 C CA . GLU A 1 100 ? 31.689 23.776 -43.808 1.00 71.25 100 GLU A CA 1
ATOM 806 C C . GLU A 1 100 ? 30.517 23.606 -44.788 1.00 71.25 100 GLU A C 1
ATOM 808 O O . GLU A 1 100 ? 29.810 22.590 -44.765 1.00 71.25 100 GLU A O 1
ATOM 813 N N . ALA A 1 101 ? 30.353 24.550 -45.721 1.00 71.88 101 ALA A N 1
ATOM 814 C CA . ALA A 1 101 ? 29.291 24.503 -46.723 1.00 71.88 101 ALA A CA 1
ATOM 815 C C . ALA A 1 101 ? 29.405 23.274 -47.643 1.00 71.88 101 ALA A C 1
ATOM 817 O O . ALA A 1 101 ? 28.397 22.630 -47.964 1.00 71.88 101 ALA A O 1
ATOM 818 N N . LYS A 1 102 ? 30.629 22.901 -48.045 1.00 76.44 102 LYS A N 1
ATOM 819 C CA . LYS A 1 102 ? 30.876 21.700 -48.861 1.00 76.44 102 LYS A CA 1
ATOM 820 C C . LYS A 1 102 ? 30.560 20.422 -48.087 1.00 76.44 102 LYS A C 1
ATOM 822 O O . LYS A 1 102 ? 29.865 19.557 -48.622 1.00 76.44 102 LYS A O 1
ATOM 827 N N . TYR A 1 103 ? 30.986 20.328 -46.827 1.00 74.50 103 TYR A N 1
ATOM 828 C CA . TYR A 1 103 ? 30.721 19.166 -45.978 1.00 74.50 103 TYR A CA 1
ATOM 829 C C . TYR A 1 103 ? 29.218 18.966 -45.724 1.00 74.50 103 TYR A C 1
ATOM 831 O O . TYR A 1 103 ? 28.693 17.868 -45.934 1.00 74.50 103 TYR A O 1
ATOM 839 N N . LYS A 1 104 ? 28.486 20.040 -45.392 1.00 72.38 104 LYS A N 1
ATOM 840 C CA . LYS A 1 104 ? 27.021 20.004 -45.223 1.00 72.38 104 LYS A CA 1
ATOM 841 C C . LYS A 1 104 ? 26.304 19.570 -46.504 1.00 72.38 104 LYS A C 1
ATOM 843 O O . LYS A 1 104 ? 25.429 18.702 -46.453 1.00 72.38 104 LYS A O 1
ATOM 848 N N . ARG A 1 105 ? 26.701 20.102 -47.668 1.00 74.56 105 ARG A N 1
ATOM 849 C CA . ARG A 1 105 ? 26.131 19.700 -48.970 1.00 74.56 105 ARG A CA 1
ATOM 850 C C . ARG A 1 105 ? 26.419 18.235 -49.306 1.00 74.56 105 ARG A C 1
ATOM 852 O O . ARG A 1 105 ? 25.525 17.530 -49.778 1.00 74.56 105 ARG A O 1
ATOM 859 N N . MET A 1 106 ? 27.629 17.746 -49.039 1.00 74.69 106 MET A N 1
ATOM 860 C CA . MET A 1 106 ? 27.979 16.335 -49.243 1.00 74.69 106 MET A CA 1
ATOM 861 C C . MET A 1 106 ? 27.156 15.410 -48.338 1.00 74.69 106 MET A C 1
ATOM 863 O O . MET A 1 106 ? 26.587 14.431 -48.820 1.00 74.69 106 MET A O 1
ATOM 867 N N . LYS A 1 107 ? 27.007 15.748 -47.052 1.00 74.56 107 LYS A N 1
ATOM 868 C CA . LYS A 1 107 ? 26.207 14.963 -46.100 1.00 74.56 107 LYS A CA 1
ATOM 869 C C . LYS A 1 107 ? 24.733 14.903 -46.510 1.00 74.56 107 LYS A C 1
ATOM 871 O O . LYS A 1 107 ? 24.138 13.827 -46.550 1.00 74.56 107 LYS A O 1
ATOM 876 N N . GLN A 1 108 ? 24.160 16.039 -46.909 1.00 72.75 108 GLN A N 1
ATOM 877 C CA . GLN A 1 108 ? 22.759 16.113 -47.326 1.00 72.75 108 GLN A CA 1
ATOM 878 C C . GLN A 1 108 ? 22.496 15.364 -48.645 1.00 72.75 108 GLN A C 1
ATOM 880 O O . GLN A 1 108 ? 21.477 14.687 -48.783 1.00 72.75 108 GLN A O 1
ATOM 885 N N . THR A 1 109 ? 23.422 15.420 -49.608 1.00 72.94 109 THR A N 1
ATOM 886 C CA . THR A 1 109 ? 23.303 14.650 -50.861 1.00 72.94 109 THR A CA 1
ATOM 887 C C . THR A 1 109 ? 23.490 13.146 -50.646 1.00 72.94 109 THR A C 1
ATOM 889 O O . THR A 1 109 ? 22.781 12.356 -51.269 1.00 72.94 109 THR A O 1
ATOM 892 N N . ALA A 1 110 ? 24.372 12.727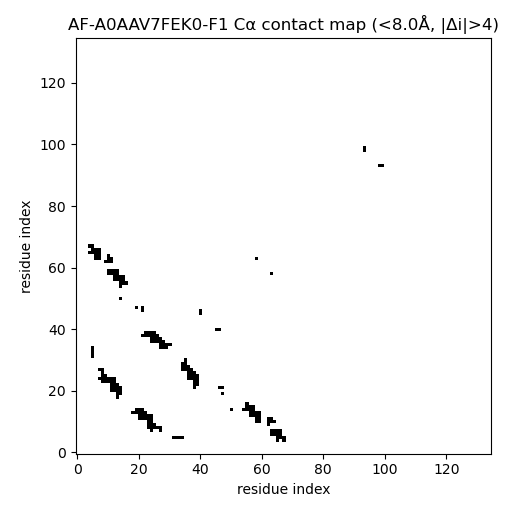 -49.734 1.00 71.81 110 ALA A N 1
ATOM 893 C CA . ALA A 1 110 ? 24.522 11.322 -49.353 1.00 71.81 110 ALA A CA 1
ATOM 894 C C . ALA A 1 110 ? 23.258 10.766 -48.672 1.00 71.81 110 ALA A C 1
ATOM 896 O O . ALA A 1 110 ? 22.816 9.670 -49.017 1.00 71.81 110 ALA A O 1
ATOM 897 N N . MET A 1 111 ? 22.642 11.539 -47.769 1.00 69.31 111 MET A N 1
ATOM 898 C CA . MET A 1 111 ? 21.361 11.202 -47.130 1.00 69.31 111 MET A CA 1
ATOM 899 C C . MET A 1 111 ? 20.244 11.017 -48.170 1.00 69.31 111 MET A C 1
ATOM 901 O O . MET A 1 111 ? 19.567 9.990 -48.173 1.00 69.31 111 MET A O 1
ATOM 905 N N . ARG A 1 112 ? 20.108 11.952 -49.124 1.00 69.38 112 ARG A N 1
ATOM 906 C CA . ARG A 1 112 ? 19.110 11.859 -50.209 1.00 69.38 112 ARG A CA 1
ATOM 907 C C . ARG A 1 112 ? 19.323 10.633 -51.103 1.00 69.38 112 ARG A C 1
ATOM 909 O O . ARG A 1 112 ? 18.377 9.905 -51.372 1.00 69.38 112 ARG A O 1
ATOM 916 N N . ARG A 1 113 ? 20.571 10.335 -51.484 1.00 66.50 113 ARG A N 1
ATOM 917 C CA . ARG A 1 113 ? 20.902 9.130 -52.273 1.00 66.50 113 ARG A CA 1
ATOM 918 C C . ARG A 1 113 ? 20.588 7.824 -51.536 1.00 66.50 113 ARG A C 1
ATOM 920 O O . ARG A 1 113 ? 20.237 6.837 -52.179 1.00 66.50 113 ARG A O 1
ATOM 927 N N . LYS A 1 114 ? 20.741 7.788 -50.208 1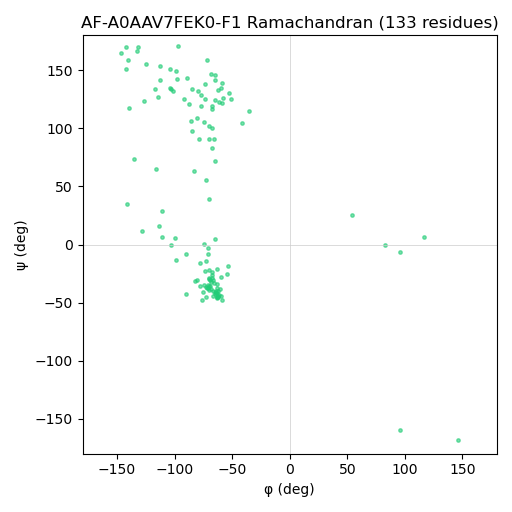.00 63.97 114 LYS A N 1
ATOM 928 C CA . LYS A 1 114 ? 20.359 6.622 -49.394 1.00 63.97 114 LYS A CA 1
ATOM 929 C C . LYS A 1 114 ? 18.838 6.454 -49.334 1.00 63.97 114 LYS A C 1
ATOM 931 O O . LYS A 1 114 ? 18.373 5.321 -49.431 1.00 63.97 114 LYS A O 1
ATOM 936 N N . ALA A 1 115 ? 18.083 7.550 -49.240 1.00 63.06 115 ALA A N 1
ATOM 937 C CA . ALA A 1 115 ? 16.620 7.519 -49.275 1.00 63.06 115 ALA A CA 1
ATOM 938 C C . ALA A 1 115 ? 16.078 6.998 -50.624 1.00 63.06 115 ALA A C 1
ATOM 940 O O . ALA A 1 115 ? 15.248 6.092 -50.623 1.00 63.06 115 ALA A O 1
ATOM 941 N N . ASP A 1 116 ? 16.622 7.463 -51.757 1.00 59.50 116 ASP A N 1
ATOM 942 C CA . ASP A 1 116 ? 16.211 7.003 -53.100 1.00 59.50 116 ASP A CA 1
ATOM 943 C C . ASP A 1 116 ? 16.543 5.525 -53.374 1.00 59.50 116 ASP A C 1
ATOM 945 O O . ASP A 1 116 ? 15.801 4.815 -54.051 1.00 59.50 116 ASP A O 1
ATOM 949 N N . LYS A 1 117 ? 17.646 5.002 -52.824 1.00 59.34 117 LYS A N 1
ATOM 950 C CA . LYS A 1 117 ? 17.936 3.559 -52.919 1.00 59.34 117 LYS A CA 1
ATOM 951 C C . LYS A 1 117 ? 16.955 2.711 -52.102 1.00 59.34 117 LYS A C 1
ATOM 953 O O . LYS A 1 117 ? 16.656 1.587 -52.502 1.00 59.34 117 LYS A O 1
ATOM 958 N N . LYS A 1 118 ? 16.455 3.233 -50.974 1.00 56.53 118 LYS A N 1
ATOM 959 C CA . LYS A 1 118 ? 15.465 2.549 -50.121 1.00 56.53 118 LYS A CA 1
ATOM 960 C C . LYS A 1 118 ? 14.103 2.459 -50.836 1.00 56.53 118 LYS A C 1
ATOM 962 O O . LYS A 1 118 ? 13.457 1.422 -50.725 1.00 56.53 118 LYS A O 1
ATOM 967 N N . SER A 1 119 ? 13.709 3.469 -51.623 1.00 55.38 119 SER A N 1
ATOM 968 C CA . SER A 1 119 ? 12.457 3.455 -52.405 1.00 55.38 119 SER A CA 1
ATOM 969 C C . SER A 1 119 ? 12.527 2.558 -53.653 1.00 55.38 119 SER A C 1
ATOM 971 O O . SER A 1 119 ? 11.605 1.779 -53.893 1.00 55.38 119 SER A O 1
ATOM 973 N N . GLY A 1 120 ? 13.639 2.559 -54.400 1.00 53.44 120 GLY A N 1
ATOM 974 C CA . GLY A 1 120 ? 13.799 1.711 -55.597 1.00 53.44 120 GLY A CA 1
ATOM 975 C C . GLY A 1 120 ? 13.852 0.198 -55.316 1.00 53.44 120 GLY A C 1
ATOM 976 O O . GLY A 1 120 ? 13.382 -0.612 -56.122 1.00 53.44 120 GLY A O 1
ATOM 977 N N . ASN A 1 121 ? 14.369 -0.209 -54.150 1.00 53.41 121 ASN A N 1
ATOM 978 C CA . ASN A 1 121 ? 14.354 -1.618 -53.733 1.00 53.41 121 ASN A CA 1
ATOM 979 C C . ASN A 1 121 ? 12.941 -2.124 -53.393 1.00 53.41 121 ASN A C 1
ATOM 981 O O . ASN A 1 121 ? 12.655 -3.301 -53.587 1.00 53.41 121 ASN A O 1
ATOM 985 N N . GLN A 1 122 ? 12.038 -1.255 -52.927 1.00 56.28 122 GLN A N 1
ATOM 986 C CA . GLN A 1 122 ? 10.656 -1.650 -52.633 1.00 56.28 122 GLN A CA 1
ATOM 987 C C . GLN A 1 122 ? 9.846 -1.889 -53.915 1.00 56.28 122 GLN A C 1
ATOM 989 O O . GLN A 1 122 ? 9.051 -2.827 -53.976 1.00 56.28 122 GLN A O 1
ATOM 994 N N . GLU A 1 123 ? 10.085 -1.100 -54.967 1.00 55.81 123 GLU A N 1
ATOM 995 C CA . GLU A 1 123 ? 9.387 -1.254 -56.249 1.00 55.81 123 GLU A CA 1
ATOM 996 C C . GLU A 1 123 ? 9.837 -2.513 -57.017 1.00 55.81 123 GLU A C 1
ATOM 998 O O . GLU A 1 123 ? 9.021 -3.218 -57.615 1.00 55.81 123 GLU A O 1
ATOM 1003 N N . THR A 1 124 ? 11.129 -2.846 -56.963 1.00 58.47 124 THR A N 1
ATOM 1004 C CA . THR A 1 124 ? 11.676 -4.053 -57.611 1.00 58.47 124 THR A CA 1
ATOM 1005 C C . THR A 1 124 ? 11.255 -5.346 -56.905 1.00 58.47 124 THR A C 1
ATOM 1007 O O . THR A 1 124 ? 10.913 -6.323 -57.577 1.00 58.47 124 THR A O 1
ATOM 1010 N N . GLU A 1 125 ? 11.183 -5.346 -55.572 1.00 59.66 125 GLU A N 1
ATOM 1011 C CA . GLU A 1 125 ? 10.624 -6.448 -54.773 1.00 59.66 125 GLU A CA 1
ATOM 1012 C C . GLU A 1 125 ? 9.117 -6.642 -55.023 1.00 59.66 125 GLU A C 1
ATOM 1014 O O . GLU A 1 125 ? 8.650 -7.774 -55.177 1.00 59.66 125 GLU A O 1
ATOM 1019 N N . ALA A 1 126 ? 8.349 -5.552 -55.143 1.00 59.84 126 ALA A N 1
ATOM 1020 C CA . ALA A 1 126 ? 6.921 -5.614 -55.461 1.00 59.84 126 ALA A CA 1
ATOM 1021 C C . ALA A 1 126 ? 6.656 -6.223 -56.851 1.00 59.84 126 ALA A C 1
ATOM 1023 O O . ALA A 1 126 ? 5.771 -7.070 -56.995 1.00 59.84 126 ALA A O 1
ATOM 1024 N N . ARG A 1 127 ? 7.457 -5.861 -57.866 1.00 61.66 127 ARG A N 1
ATOM 1025 C CA . ARG A 1 127 ? 7.339 -6.424 -59.224 1.00 61.66 127 ARG A CA 1
ATOM 1026 C C . ARG A 1 127 ? 7.691 -7.915 -59.277 1.00 61.66 127 ARG A C 1
ATOM 1028 O O . ARG A 1 127 ? 6.974 -8.674 -59.925 1.00 61.66 127 ARG A O 1
ATOM 1035 N N . LYS A 1 128 ? 8.721 -8.362 -58.545 1.00 61.00 128 LYS A N 1
ATOM 1036 C CA . LYS A 1 128 ? 9.074 -9.794 -58.451 1.00 61.00 128 LYS A CA 1
ATOM 1037 C C . LYS A 1 128 ? 7.976 -10.633 -57.789 1.00 61.00 128 LYS A C 1
ATOM 1039 O O . LYS A 1 128 ? 7.677 -11.726 -58.261 1.00 61.00 128 LYS A O 1
ATOM 1044 N N . ARG A 1 129 ? 7.323 -10.116 -56.739 1.00 61.62 129 ARG A N 1
ATOM 1045 C CA . ARG A 1 129 ? 6.197 -10.806 -56.075 1.00 61.62 129 ARG A CA 1
ATOM 1046 C C . ARG A 1 129 ? 4.944 -10.915 -56.944 1.00 61.62 129 ARG A C 1
ATOM 1048 O O . ARG A 1 129 ? 4.173 -11.851 -56.759 1.00 61.62 129 ARG A O 1
ATOM 1055 N N . ALA A 1 130 ? 4.727 -9.977 -57.865 1.00 59.38 130 ALA A N 1
ATOM 1056 C CA . ALA A 1 130 ? 3.607 -10.034 -58.802 1.00 59.38 130 ALA A CA 1
ATOM 1057 C C . ALA A 1 130 ? 3.823 -11.083 -59.909 1.00 59.38 130 ALA A C 1
ATOM 1059 O O . ALA A 1 130 ? 2.870 -11.741 -60.312 1.00 59.38 130 ALA A O 1
ATOM 1060 N N . GLN A 1 131 ? 5.067 -11.284 -60.359 1.00 59.38 131 GLN A N 1
ATOM 1061 C CA . GLN A 1 131 ? 5.405 -12.298 -61.366 1.00 59.38 131 GLN A CA 1
ATOM 1062 C C . GLN A 1 131 ? 5.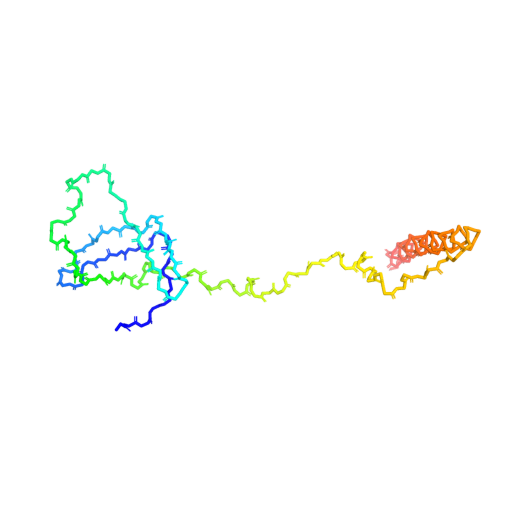314 -13.735 -60.834 1.00 59.38 131 GLN A C 1
ATOM 1064 O O . GLN A 1 131 ? 4.841 -14.607 -61.549 1.00 59.38 131 GLN A O 1
ATOM 1069 N N . ALA A 1 132 ? 5.660 -13.972 -59.566 1.00 59.03 132 ALA A N 1
ATOM 1070 C CA . ALA A 1 132 ? 5.593 -15.300 -58.943 1.00 59.03 132 ALA A CA 1
ATOM 1071 C C . ALA A 1 132 ? 4.166 -15.787 -58.594 1.00 59.03 132 ALA A C 1
ATOM 1073 O O . ALA A 1 132 ? 4.016 -16.852 -58.008 1.00 59.03 132 ALA A O 1
ATOM 1074 N N . LYS A 1 133 ? 3.118 -15.002 -58.887 1.00 57.88 133 LYS A N 1
ATOM 1075 C CA . LYS A 1 133 ? 1.709 -15.353 -58.615 1.00 57.88 133 LYS A CA 1
ATOM 1076 C C . LYS A 1 133 ? 0.923 -15.813 -59.851 1.00 57.88 133 LYS A C 1
ATOM 1078 O O . LYS A 1 133 ? -0.260 -16.106 -59.713 1.00 57.88 133 LYS A O 1
ATOM 1083 N N . ASN A 1 134 ? 1.557 -15.847 -61.024 1.00 54.09 134 ASN A N 1
ATOM 1084 C CA . ASN A 1 134 ? 0.935 -16.238 -62.296 1.00 54.09 134 ASN A CA 1
ATOM 1085 C C . ASN A 1 134 ? 1.500 -17.551 -62.882 1.00 54.09 134 ASN A C 1
ATOM 1087 O O . A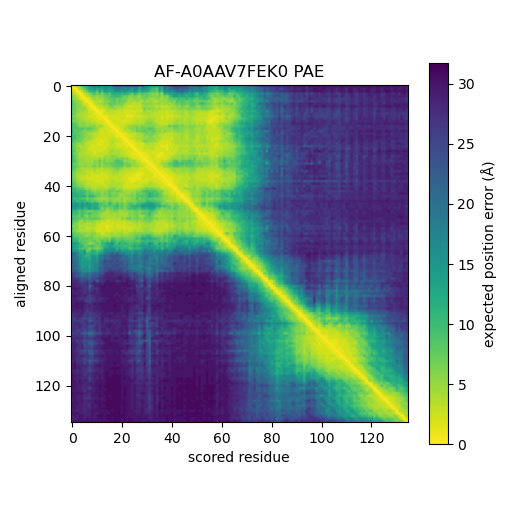SN A 1 134 ? 1.265 -17.834 -64.056 1.00 54.09 134 ASN A O 1
ATOM 1091 N N . GLU A 1 135 ? 2.206 -18.342 -62.075 1.00 40.81 135 GLU A N 1
ATOM 1092 C CA . GLU A 1 135 ? 2.556 -19.747 -62.345 1.00 40.81 135 GLU A CA 1
ATOM 1093 C C . GLU A 1 135 ? 1.878 -20.639 -61.300 1.00 40.81 135 GLU A C 1
ATOM 1095 O O . GLU A 1 135 ? 1.398 -21.727 -61.687 1.00 40.81 135 GLU A O 1
#

Foldseek 3Di:
DDFDADFDFQWWKAFPPPRHTQATFHDWDDDNRDIDTDHDDPDPVSGDPPDDPPGDMDTDPVRGDHPPPPPVVVVPPPPVPPVPPPPVPDPPPDPDPVVVVVVVVVVVVVVVVVVVVVVVVVVVVVVVVVVVVPD

InterPro domains:
  IPR007504 H/ACA ribonucleoprotein complex, subunit Gar1/Naf1 [PF04410] (3-66)
  IPR009000 Translation protein, beta-barrel domain superfamily [SSF50447] (5-47)
  IPR038664 H/ACA RNP complex subunit Gar1/Naf1, Cbf5-binding domain [G3DSA:2.40.10.230] (1-61)
  IPR040309 H/ACA ribonucleoprotein complex non-core subunit Naf1 [PTHR31633] (1-130)

Mean predicted aligned error: 18.61 Å

Nearest PDB structures (foldseek):
  2rfk-assembly1_C  TM=7.769E-01  e=1.384E-01  Pyrococcus furiosus
  7z3o-assembly1_LE  TM=2.515E-01  e=7.371E+00  Thermochaetoides thermophila DSM 1495

Solvent-accessible surface area (backbone atoms only — not comparable to full-atom values): 8661 Å² total; per-residue (Å²): 131,86,89,72,78,59,68,32,72,64,18,38,36,23,34,59,89,78,66,45,73,68,43,42,29,68,45,78,46,79,48,91,91,62,66,45,75,40,69,76,71,96,48,79,87,69,54,65,89,86,76,52,94,86,63,59,72,41,66,43,72,94,50,51,49,60,73,83,74,60,70,64,79,74,44,75,72,77,74,84,60,64,88,71,64,70,72,79,81,75,77,72,83,61,94,42,77,71,58,48,54,50,52,52,51,52,54,54,51,52,52,52,54,53,53,54,53,58,54,55,54,53,56,55,52,53,54,54,59,59,60,71,70,78,120